Protein AF-A0A329J3R6-F1 (afdb_monomer_lite)

Sequence (98 aa):
MNRSVFEIAATGVDDLLAVQKSFDNSKVIFELIMKQISPDSTVYALVELGMLDVCQWESKVMDWCVVMDDELDCFTGLREAYQVKSFLRNSLRTGGAL

Radius of gyration: 17.78 Å; chains: 1; bounding box: 34×28×54 Å

Secondary structure (DSSP, 8-state):
-PPPHHHHHHHHHHHHHHHHHHHHHHHHHHHHHHTTS-TTSHHHHHHHHHHHHHHHHHHHHHHHHHHHHHHHHT-TTTHHHHHHHHHHHHHHHTT---

pLDDT: mean 82.55, std 16.63, range [38.03, 97.38]

Foldseek 3Di:
DDDDPLRVLLVVLVVLVVVLVVLVVLLVVLVVVCVVDDCPDPVNVVSVVVNVVSVVVSVVSVVVSVVSLVVSCPPPVCNVVSVVVVVVVVCVVVVNDD

Structure (mmCIF, N/CA/C/O backbone):
data_AF-A0A329J3R6-F1
#
_entry.id   AF-A0A329J3R6-F1
#
loop_
_atom_site.group_PDB
_atom_site.id
_atom_site.type_symbol
_atom_site.label_atom_id
_atom_site.label_alt_id
_atom_site.label_comp_id
_atom_site.label_asym_id
_atom_site.label_entity_id
_atom_site.label_seq_id
_atom_site.pdbx_PDB_ins_code
_atom_site.Cartn_x
_atom_site.Cartn_y
_atom_site.Cartn_z
_atom_site.occupancy
_atom_site.B_iso_or_equiv
_atom_site.auth_seq_id
_atom_site.auth_comp_id
_atom_site.auth_asym_id
_atom_site.auth_atom_id
_atom_site.pdbx_PDB_model_num
ATOM 1 N N . MET A 1 1 ? -3.306 7.428 -29.794 1.00 46.41 1 MET A N 1
ATOM 2 C CA . MET A 1 1 ? -1.893 7.305 -29.377 1.00 46.41 1 MET A CA 1
ATOM 3 C C . MET A 1 1 ? -1.789 6.051 -28.527 1.00 46.41 1 MET A C 1
ATOM 5 O O . MET A 1 1 ? -2.466 5.998 -27.510 1.00 46.41 1 MET A O 1
ATOM 9 N N . ASN A 1 2 ? -1.042 5.032 -28.963 1.00 75.50 2 ASN A N 1
ATOM 10 C CA . ASN A 1 2 ? -0.749 3.875 -28.112 1.00 75.50 2 ASN A CA 1
ATOM 11 C C . ASN A 1 2 ? 0.391 4.263 -27.172 1.00 75.50 2 ASN A C 1
ATOM 13 O O . ASN A 1 2 ? 1.423 4.735 -27.643 1.00 75.50 2 ASN A O 1
ATOM 17 N N . ARG A 1 3 ? 0.182 4.100 -25.864 1.00 73.06 3 ARG A N 1
ATOM 18 C CA . ARG A 1 3 ? 1.237 4.286 -24.863 1.00 73.06 3 ARG A CA 1
ATOM 19 C C . ARG A 1 3 ? 2.294 3.200 -25.052 1.00 73.06 3 ARG A C 1
ATOM 21 O O . ARG A 1 3 ? 1.951 2.048 -25.321 1.00 73.06 3 ARG A O 1
ATOM 28 N N . SER A 1 4 ? 3.561 3.561 -24.912 1.00 84.25 4 SER A N 1
ATOM 29 C CA . SER A 1 4 ? 4.652 2.590 -24.859 1.00 84.25 4 SER A CA 1
ATOM 30 C C . SER A 1 4 ? 4.579 1.761 -23.572 1.00 84.25 4 SER A C 1
ATOM 32 O O . SER A 1 4 ? 4.035 2.205 -22.560 1.00 84.25 4 SER A O 1
ATOM 34 N N . VAL A 1 5 ? 5.161 0.558 -23.590 1.00 82.25 5 VAL A N 1
ATOM 35 C CA . VAL A 1 5 ? 5.254 -0.309 -22.398 1.00 82.25 5 VAL A CA 1
ATOM 36 C C . VAL A 1 5 ? 5.940 0.422 -21.239 1.00 82.25 5 VAL A C 1
ATOM 38 O O . VAL A 1 5 ? 5.486 0.333 -20.103 1.00 82.25 5 VAL A O 1
ATOM 41 N N . PHE A 1 6 ? 6.965 1.221 -21.543 1.00 83.19 6 PHE A N 1
ATOM 42 C CA . PHE A 1 6 ? 7.654 2.060 -20.568 1.00 83.19 6 PHE A CA 1
ATOM 43 C C . PHE A 1 6 ? 6.721 3.098 -19.926 1.00 83.19 6 PHE A C 1
ATOM 45 O O . PHE A 1 6 ? 6.681 3.220 -18.708 1.00 83.19 6 PHE A O 1
ATOM 52 N N . GLU A 1 7 ? 5.925 3.822 -20.719 1.00 82.81 7 GLU A N 1
ATOM 53 C CA . GLU A 1 7 ? 4.976 4.812 -20.187 1.00 82.81 7 GLU A CA 1
ATOM 54 C C . GLU A 1 7 ? 3.869 4.176 -19.344 1.00 82.81 7 GLU A C 1
ATOM 56 O O . GLU A 1 7 ? 3.332 4.836 -18.455 1.00 82.81 7 GLU A O 1
ATOM 61 N N . ILE A 1 8 ? 3.488 2.932 -19.640 1.00 85.75 8 ILE A N 1
ATOM 62 C CA . ILE A 1 8 ? 2.519 2.176 -18.840 1.00 85.75 8 ILE A CA 1
ATOM 63 C C . ILE A 1 8 ? 3.152 1.779 -17.504 1.00 85.75 8 ILE A C 1
ATOM 65 O O . ILE A 1 8 ? 2.574 2.063 -16.460 1.00 85.75 8 ILE A O 1
ATOM 69 N N . ALA A 1 9 ? 4.348 1.187 -17.529 1.00 85.38 9 ALA A N 1
ATOM 70 C CA . ALA A 1 9 ? 5.060 0.767 -16.326 1.00 85.38 9 ALA A CA 1
ATOM 71 C C . ALA A 1 9 ? 5.425 1.957 -15.418 1.00 85.38 9 ALA A C 1
ATOM 73 O O . ALA A 1 9 ? 5.218 1.887 -14.210 1.00 85.38 9 ALA A O 1
ATOM 74 N N . ALA A 1 10 ? 5.862 3.084 -15.989 1.00 85.25 10 ALA A N 1
ATOM 75 C CA . ALA A 1 10 ? 6.162 4.295 -15.227 1.00 85.25 10 ALA A CA 1
ATOM 76 C C . ALA A 1 10 ? 4.933 4.842 -14.483 1.00 85.25 10 ALA A C 1
ATOM 78 O O . ALA A 1 10 ? 5.053 5.215 -13.319 1.00 85.25 10 ALA A O 1
ATOM 79 N N . THR A 1 11 ? 3.755 4.848 -15.121 1.00 88.94 11 THR A N 1
ATOM 80 C CA . THR A 1 11 ? 2.498 5.199 -14.438 1.00 88.94 11 THR A CA 1
ATOM 81 C C . THR A 1 11 ? 2.097 4.153 -13.407 1.00 88.94 11 THR A C 1
ATOM 83 O O . THR A 1 11 ? 1.630 4.532 -12.344 1.00 88.94 11 THR A O 1
ATOM 86 N N . GLY A 1 12 ? 2.342 2.867 -13.667 1.00 89.56 12 GLY A N 1
ATOM 87 C CA . GLY A 1 12 ? 2.121 1.812 -12.678 1.00 89.56 12 GLY A CA 1
ATOM 88 C C . GLY A 1 12 ? 2.885 2.061 -11.374 1.00 89.56 12 GLY A C 1
ATOM 89 O O . GLY A 1 12 ? 2.305 1.932 -10.303 1.00 89.56 12 GLY A O 1
ATOM 90 N N . VAL A 1 13 ? 4.147 2.501 -11.445 1.00 89.62 13 VAL A N 1
ATOM 91 C CA . VAL A 1 13 ? 4.920 2.886 -10.248 1.00 89.62 13 VAL A CA 1
ATOM 92 C C . VAL A 1 13 ? 4.278 4.065 -9.514 1.00 89.62 13 VAL A C 1
ATOM 94 O O . VAL A 1 13 ? 4.155 4.029 -8.291 1.00 89.62 13 VAL A O 1
ATOM 97 N N . ASP A 1 14 ? 3.845 5.098 -10.240 1.00 87.75 14 ASP A N 1
ATOM 98 C CA . ASP A 1 14 ? 3.198 6.270 -9.636 1.00 87.75 14 ASP A CA 1
ATOM 99 C C . ASP A 1 14 ? 1.872 5.890 -8.944 1.00 87.75 14 ASP A C 1
ATOM 101 O O . ASP A 1 14 ? 1.597 6.344 -7.830 1.00 87.75 14 ASP A O 1
ATOM 105 N N . ASP A 1 15 ? 1.088 5.002 -9.559 1.00 92.06 15 ASP A N 1
ATOM 106 C CA . ASP A 1 15 ? -0.159 4.481 -8.996 1.00 92.06 15 ASP A CA 1
ATOM 107 C C . ASP A 1 15 ? 0.103 3.649 -7.728 1.00 92.06 15 ASP A C 1
ATOM 109 O O . ASP A 1 15 ? -0.587 3.818 -6.720 1.00 92.06 15 ASP A O 1
ATOM 113 N N . LEU A 1 16 ? 1.133 2.793 -7.723 1.00 92.00 16 LEU A N 1
ATOM 114 C CA . LEU A 1 16 ? 1.513 2.016 -6.537 1.00 92.00 16 LEU A CA 1
ATOM 115 C C . LEU A 1 16 ? 1.972 2.922 -5.378 1.00 92.00 16 LEU A C 1
ATOM 117 O O . LEU A 1 16 ? 1.637 2.663 -4.221 1.00 92.00 16 LEU A O 1
ATOM 121 N N . LEU A 1 17 ? 2.669 4.026 -5.666 1.00 88.62 17 LEU A N 1
ATOM 122 C CA . LEU A 1 17 ? 3.022 5.036 -4.659 1.00 88.62 17 LEU A CA 1
ATOM 123 C C . LEU A 1 17 ? 1.791 5.790 -4.124 1.00 88.62 17 LEU A C 1
ATOM 125 O O . LEU A 1 17 ? 1.736 6.134 -2.942 1.00 88.62 17 LEU A O 1
ATOM 129 N N . ALA A 1 18 ? 0.769 6.024 -4.948 1.00 90.44 18 ALA A N 1
ATOM 130 C CA . ALA A 1 18 ? -0.497 6.582 -4.470 1.00 90.44 18 ALA A CA 1
ATOM 131 C C . ALA A 1 18 ? -1.253 5.599 -3.553 1.00 90.44 18 ALA A C 1
ATOM 133 O O . ALA A 1 18 ? -1.877 6.012 -2.568 1.00 90.44 18 ALA A O 1
ATOM 134 N N . VAL A 1 19 ? -1.159 4.294 -3.833 1.00 92.62 19 VAL A N 1
ATOM 135 C CA . VAL A 1 19 ? -1.683 3.237 -2.955 1.00 92.62 19 VAL A CA 1
ATOM 136 C C . VAL A 1 19 ? -0.943 3.218 -1.613 1.00 92.62 19 VAL A C 1
ATOM 138 O O . VAL A 1 19 ? -1.610 3.170 -0.583 1.00 92.62 19 VAL A O 1
ATOM 141 N N . GLN A 1 20 ? 0.389 3.372 -1.592 1.00 90.69 20 GLN A N 1
ATOM 142 C CA . GLN A 1 20 ? 1.169 3.518 -0.346 1.00 90.69 20 GLN A CA 1
ATOM 143 C C . GLN A 1 20 ? 0.613 4.626 0.554 1.00 90.69 20 GLN A C 1
ATOM 145 O O . GLN A 1 20 ? 0.244 4.385 1.700 1.00 90.69 20 GLN A O 1
ATOM 150 N N . LYS A 1 21 ? 0.412 5.821 -0.009 1.00 90.44 21 LYS A N 1
ATOM 151 C CA . LYS A 1 21 ? -0.173 6.951 0.727 1.00 90.44 21 LYS A CA 1
ATOM 152 C C . LYS A 1 21 ? -1.579 6.653 1.269 1.00 90.44 21 LYS A C 1
ATOM 154 O O . LYS A 1 21 ? -2.005 7.209 2.280 1.00 90.44 21 LYS A O 1
ATOM 159 N N . SER A 1 22 ? -2.334 5.796 0.587 1.00 94.06 22 SER A N 1
ATOM 160 C CA . SER A 1 22 ? -3.665 5.383 1.041 1.00 94.06 22 SER A CA 1
ATOM 161 C C . SER A 1 22 ? -3.597 4.427 2.237 1.00 94.06 22 SER A C 1
ATOM 163 O O . SER A 1 22 ? -4.478 4.480 3.102 1.00 94.06 22 SER A O 1
ATOM 165 N N . PHE A 1 23 ? -2.548 3.606 2.339 1.00 95.12 23 PHE A N 1
ATOM 166 C CA . PHE A 1 23 ? -2.290 2.797 3.530 1.00 95.12 23 PHE A CA 1
ATOM 167 C C . PHE A 1 23 ? -1.946 3.665 4.739 1.00 95.12 23 PHE A C 1
ATOM 169 O O . PHE A 1 23 ? -2.566 3.469 5.784 1.00 95.12 23 PHE A O 1
ATOM 176 N N . ASP A 1 24 ? -1.091 4.683 4.588 1.00 92.50 24 ASP A N 1
ATOM 177 C CA . ASP A 1 24 ? -0.796 5.648 5.663 1.00 92.50 24 ASP A CA 1
ATOM 178 C C . ASP A 1 24 ? -2.079 6.269 6.234 1.00 92.50 24 ASP A C 1
ATOM 180 O O . ASP A 1 24 ? -2.320 6.255 7.442 1.00 92.50 24 ASP A O 1
ATOM 184 N N . ASN A 1 25 ? -2.962 6.748 5.352 1.00 94.19 25 ASN A N 1
ATOM 185 C CA . ASN A 1 25 ? -4.250 7.312 5.756 1.00 94.19 25 ASN A CA 1
ATOM 186 C C . ASN A 1 25 ? -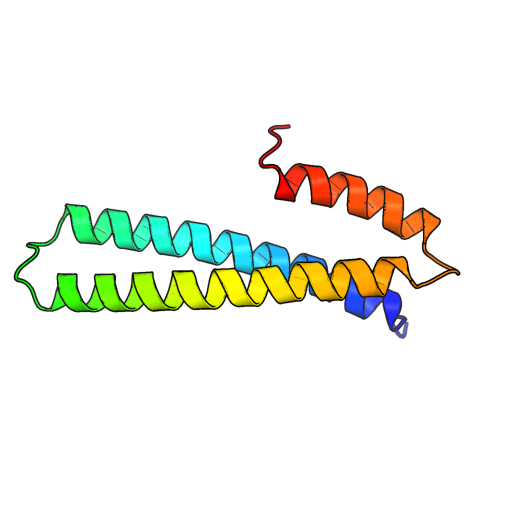5.130 6.284 6.486 1.00 94.19 25 ASN A C 1
ATOM 188 O O . ASN A 1 25 ? -5.785 6.619 7.474 1.00 94.19 25 ASN A O 1
ATOM 192 N N . SER A 1 26 ? -5.151 5.036 6.012 1.00 95.69 26 SER A N 1
ATOM 193 C CA . SER A 1 26 ? -5.946 3.960 6.616 1.00 95.69 26 SER A CA 1
ATOM 194 C C . SER A 1 26 ? -5.456 3.623 8.024 1.00 95.69 26 SER A C 1
ATOM 196 O O . SER A 1 26 ? -6.270 3.497 8.939 1.00 95.69 26 SER A O 1
ATOM 198 N N . LYS A 1 27 ? -4.135 3.564 8.228 1.00 96.38 27 LYS A N 1
ATOM 199 C CA . LYS A 1 27 ? -3.533 3.369 9.553 1.00 96.38 27 LYS A CA 1
ATOM 200 C C . LYS A 1 27 ? -3.907 4.495 10.507 1.00 96.38 27 LYS A C 1
ATOM 202 O O . LYS A 1 27 ? -4.376 4.223 11.606 1.00 96.38 27 LYS A O 1
ATOM 207 N N . VAL A 1 28 ? -3.808 5.753 10.070 1.00 96.62 28 VAL A N 1
ATOM 208 C CA . VAL A 1 28 ? -4.228 6.909 10.883 1.00 96.62 28 VAL A CA 1
ATOM 209 C C . VAL A 1 28 ? -5.700 6.794 11.293 1.00 96.62 28 VAL A C 1
ATOM 211 O O . VAL A 1 28 ? -6.041 7.038 12.450 1.00 96.62 28 VAL A O 1
ATOM 214 N N . ILE A 1 29 ? -6.585 6.384 10.378 1.00 96.06 29 ILE A N 1
ATOM 215 C CA . ILE A 1 29 ? -8.007 6.167 10.686 1.00 96.06 29 ILE A CA 1
ATOM 216 C C . ILE A 1 29 ? -8.176 5.063 11.735 1.00 96.06 29 ILE A C 1
ATOM 218 O O . ILE A 1 29 ? -8.892 5.263 12.718 1.00 96.06 29 ILE A O 1
ATOM 222 N N . PHE A 1 30 ? -7.513 3.919 11.567 1.00 96.88 30 PHE A N 1
ATOM 223 C CA . PHE A 1 30 ? -7.581 2.823 12.532 1.00 96.88 30 PHE A CA 1
ATOM 224 C C . PHE A 1 30 ? -7.057 3.230 13.912 1.00 96.88 30 PHE A C 1
ATOM 226 O O . PHE A 1 30 ? -7.724 2.963 14.911 1.00 96.88 30 PHE A O 1
ATOM 233 N N . GLU A 1 31 ? -5.939 3.954 13.987 1.00 96.38 31 GLU A N 1
ATOM 234 C CA . GLU A 1 31 ? -5.425 4.500 15.248 1.00 96.38 31 GLU A CA 1
ATOM 235 C C . GLU A 1 31 ? -6.428 5.441 15.925 1.00 96.38 31 GLU A C 1
ATOM 237 O O . GLU A 1 31 ? -6.602 5.401 17.145 1.00 96.38 31 GLU A O 1
ATOM 242 N N . LEU A 1 32 ? -7.100 6.301 15.153 1.00 96.69 32 LEU A N 1
ATOM 243 C CA . LEU A 1 32 ? -8.122 7.207 15.679 1.00 96.69 32 LEU A CA 1
ATOM 244 C C . LEU A 1 32 ? -9.330 6.445 16.230 1.00 96.69 32 LEU A C 1
ATOM 246 O O . LEU A 1 32 ? -9.837 6.817 17.288 1.00 96.69 32 LEU A O 1
ATOM 250 N N . ILE A 1 33 ? -9.767 5.380 15.553 1.00 95.00 33 ILE A N 1
ATOM 251 C CA . ILE A 1 33 ? -10.860 4.526 16.032 1.00 95.00 33 ILE A CA 1
ATOM 252 C C . ILE A 1 33 ? -10.438 3.805 17.318 1.00 95.00 33 ILE A C 1
ATOM 254 O O . ILE A 1 33 ? -11.165 3.851 18.308 1.00 95.00 33 ILE A O 1
ATOM 258 N N . MET A 1 34 ? -9.247 3.200 17.348 1.00 95.56 34 MET A N 1
ATOM 259 C CA . MET A 1 34 ? -8.734 2.498 18.532 1.00 95.56 34 MET A CA 1
ATOM 260 C C . MET A 1 34 ? -8.625 3.402 19.763 1.00 95.56 34 MET A C 1
ATOM 262 O O . MET A 1 34 ? -8.866 2.944 20.875 1.00 95.56 34 MET A O 1
ATOM 266 N N . LYS A 1 35 ? -8.317 4.694 19.586 1.00 95.88 35 LYS A N 1
ATOM 267 C CA . LYS A 1 35 ? -8.272 5.675 20.687 1.00 95.88 35 LYS A CA 1
ATOM 268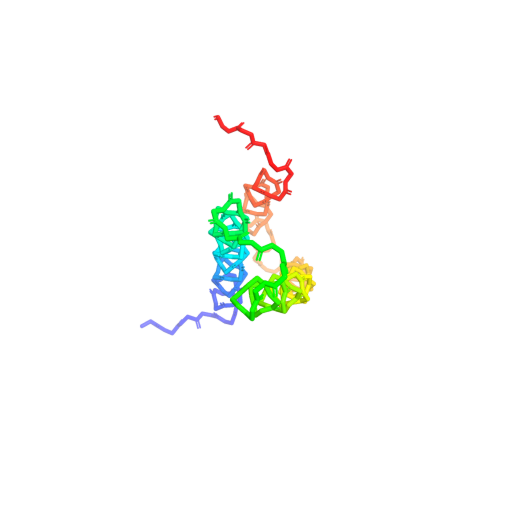 C C . LYS A 1 35 ? -9.640 5.959 21.320 1.00 95.88 35 LYS A C 1
ATOM 270 O O . LYS A 1 35 ? -9.685 6.490 22.426 1.00 95.88 35 LYS A O 1
ATOM 275 N N . GLN A 1 36 ? -10.739 5.655 20.630 1.00 95.62 36 GLN A N 1
ATOM 276 C CA . GLN A 1 36 ? -12.106 5.967 21.071 1.00 95.62 36 GLN A CA 1
ATOM 277 C C . GLN A 1 36 ? -12.880 4.741 21.566 1.00 95.62 36 GLN A C 1
ATOM 279 O O . GLN A 1 36 ? -13.961 4.880 22.137 1.00 95.62 36 GLN A O 1
ATOM 284 N N . ILE A 1 37 ? -12.350 3.542 21.333 1.00 95.25 37 ILE A N 1
ATOM 285 C CA . ILE A 1 37 ? -13.045 2.276 21.544 1.00 95.25 37 ILE A CA 1
ATOM 286 C C . ILE A 1 37 ? -12.336 1.481 22.648 1.00 95.25 37 ILE A C 1
ATOM 288 O O . ILE A 1 37 ? -11.112 1.479 22.735 1.00 95.25 37 ILE A O 1
ATOM 292 N N . SER A 1 38 ? -13.103 0.780 23.491 1.00 94.94 38 SER A N 1
ATOM 293 C CA . SER A 1 38 ? -12.526 -0.091 24.525 1.00 94.94 38 SER A CA 1
ATOM 294 C C . SER A 1 38 ? -11.715 -1.238 23.897 1.00 94.94 38 SER A C 1
ATOM 296 O O . SER A 1 38 ? -12.261 -1.908 23.008 1.00 94.94 38 SER A O 1
ATOM 298 N N . PRO A 1 39 ? -10.490 -1.526 24.383 1.00 94.31 39 PRO A N 1
ATOM 299 C CA . PRO A 1 39 ? -9.674 -2.657 23.929 1.00 94.31 39 PRO A CA 1
ATOM 300 C C . PRO A 1 39 ? -10.380 -4.017 23.991 1.00 94.31 39 PRO A C 1
ATOM 302 O O . PRO A 1 39 ? -10.154 -4.867 23.138 1.00 94.31 39 PRO A O 1
ATOM 305 N N . ASP A 1 40 ? -11.299 -4.201 24.942 1.00 96.25 40 ASP A N 1
ATOM 306 C CA . ASP A 1 40 ? -12.030 -5.464 25.124 1.00 96.25 40 ASP A CA 1
ATOM 307 C C . ASP A 1 40 ? -13.223 -5.627 24.162 1.00 96.25 40 ASP A C 1
ATOM 309 O O . ASP A 1 40 ? -13.954 -6.619 24.210 1.00 96.25 40 ASP A O 1
ATOM 313 N N . SER A 1 41 ? -13.485 -4.636 23.308 1.00 97.06 41 SER A N 1
ATOM 314 C CA . SER A 1 41 ? -14.618 -4.681 22.387 1.00 97.06 41 SER A CA 1
ATOM 315 C C . SER A 1 41 ? -14.291 -5.444 21.101 1.00 97.06 41 SER A C 1
ATOM 317 O O . SER A 1 41 ? -13.185 -5.381 20.567 1.00 97.06 41 SER A O 1
ATOM 319 N N . THR A 1 42 ? -15.308 -6.082 20.515 1.00 97.00 42 THR A N 1
ATOM 320 C CA . THR A 1 42 ? -15.194 -6.710 19.187 1.00 97.00 42 THR A CA 1
ATOM 321 C C . THR A 1 42 ? -14.757 -5.715 18.110 1.00 97.00 42 THR A C 1
ATOM 323 O O . THR A 1 42 ? -14.030 -6.084 17.194 1.00 97.00 42 THR A O 1
ATOM 326 N N . VAL A 1 43 ? -15.170 -4.447 18.220 1.00 95.31 43 VAL A N 1
ATOM 327 C CA . VAL A 1 43 ? -14.773 -3.395 17.274 1.00 95.31 43 VAL A CA 1
ATOM 328 C C . VAL A 1 43 ? -13.264 -3.165 17.326 1.00 95.31 43 VAL A C 1
ATOM 330 O O . VAL A 1 43 ? -12.643 -3.083 16.273 1.00 95.31 43 VAL A O 1
ATOM 333 N N . TYR A 1 44 ? -12.664 -3.125 18.518 1.00 97.38 44 TYR A N 1
ATOM 334 C CA . TYR A 1 44 ? -11.216 -2.968 18.661 1.00 97.38 44 TYR A CA 1
ATOM 335 C C . TYR A 1 44 ? -10.455 -4.114 17.986 1.00 97.38 44 TYR A C 1
ATOM 337 O O . TYR A 1 44 ? -9.581 -3.859 17.161 1.00 97.38 44 TYR A O 1
ATOM 345 N N . ALA A 1 45 ? -10.855 -5.363 18.248 1.00 97.31 45 ALA A N 1
ATOM 346 C CA . ALA A 1 45 ? -10.240 -6.540 17.633 1.00 97.31 45 ALA A CA 1
ATOM 347 C C . ALA A 1 45 ? -10.344 -6.532 16.093 1.00 97.31 45 ALA A C 1
ATOM 349 O O . ALA A 1 45 ? -9.403 -6.910 15.398 1.00 97.31 45 ALA A O 1
ATOM 350 N N . LEU A 1 46 ? -11.470 -6.068 15.537 1.00 97.31 46 LEU A N 1
ATOM 351 C CA . LEU A 1 46 ? -11.635 -5.933 14.084 1.00 97.31 46 LEU A CA 1
ATOM 352 C C . LEU A 1 46 ? -10.744 -4.834 13.494 1.00 97.31 46 LEU A C 1
ATOM 354 O O . LEU A 1 46 ? -10.199 -5.009 12.406 1.00 97.31 46 LEU A O 1
ATOM 358 N N . VAL A 1 47 ? -10.582 -3.714 14.201 1.00 97.25 47 VAL A N 1
ATOM 359 C CA . VAL A 1 47 ? -9.692 -2.626 13.773 1.00 97.25 47 VAL A CA 1
ATOM 360 C C . VAL A 1 47 ? -8.228 -3.065 13.849 1.00 97.25 47 VAL A C 1
ATOM 362 O O . VAL A 1 47 ? -7.455 -2.735 12.957 1.00 97.25 47 VAL A O 1
ATOM 365 N N . GLU A 1 48 ? -7.849 -3.859 14.853 1.00 97.19 48 GLU A N 1
ATOM 366 C CA . GLU A 1 48 ? -6.507 -4.447 14.967 1.00 97.19 48 GLU A CA 1
ATOM 367 C C . GLU A 1 48 ? -6.210 -5.412 13.819 1.00 97.19 48 GLU A C 1
ATOM 369 O O . GLU A 1 48 ? -5.152 -5.325 13.194 1.00 97.19 48 GLU A O 1
ATOM 374 N N . LEU A 1 49 ? -7.176 -6.264 13.468 1.00 97.38 49 LEU A N 1
ATOM 375 C CA . LEU A 1 49 ? -7.059 -7.141 12.307 1.00 97.38 49 LEU A CA 1
ATOM 376 C C . LEU A 1 49 ? -6.912 -6.341 11.003 1.00 97.38 49 LEU A C 1
ATOM 378 O O . LEU A 1 49 ? -6.056 -6.663 10.181 1.00 97.38 49 LEU A O 1
ATOM 382 N N . GLY A 1 50 ? -7.710 -5.283 10.827 1.00 96.75 50 GLY A N 1
ATOM 383 C CA . GLY A 1 50 ? -7.613 -4.393 9.668 1.00 96.75 50 GLY A CA 1
ATOM 384 C C . GLY A 1 50 ? -6.264 -3.674 9.586 1.00 96.75 50 GLY A C 1
ATOM 385 O O . GLY A 1 50 ? -5.680 -3.586 8.508 1.00 96.75 50 GLY A O 1
ATOM 386 N N . MET A 1 51 ? -5.733 -3.212 10.721 1.00 97.00 51 MET A N 1
ATOM 387 C CA . MET A 1 51 ? -4.400 -2.610 10.808 1.00 97.00 51 MET A CA 1
ATOM 388 C C . MET A 1 51 ? -3.314 -3.595 10.367 1.00 97.00 51 MET A C 1
ATOM 390 O O . MET A 1 51 ? -2.427 -3.238 9.593 1.00 97.00 51 MET A O 1
ATOM 394 N N . LEU A 1 52 ? -3.398 -4.841 10.836 1.00 96.81 52 LEU A N 1
ATOM 395 C CA . LEU A 1 52 ? -2.437 -5.883 10.494 1.00 96.81 52 LEU A CA 1
ATOM 396 C C . LEU A 1 52 ? -2.463 -6.214 8.994 1.00 96.81 52 LEU A C 1
ATOM 398 O O . LEU A 1 52 ? -1.398 -6.316 8.385 1.00 96.81 52 LEU A O 1
ATOM 402 N N . ASP A 1 53 ? -3.650 -6.320 8.392 1.00 96.75 53 ASP A N 1
ATOM 403 C CA . ASP A 1 53 ? -3.803 -6.547 6.948 1.00 96.75 53 ASP A CA 1
ATOM 404 C C . ASP A 1 53 ? -3.238 -5.374 6.126 1.00 96.75 53 ASP A C 1
ATOM 406 O O . ASP A 1 53 ? -2.454 -5.584 5.199 1.00 96.75 53 ASP A O 1
ATOM 410 N N . VAL A 1 54 ? -3.530 -4.127 6.521 1.00 96.38 54 VAL A N 1
ATOM 411 C CA . VAL A 1 54 ? -2.968 -2.931 5.869 1.00 96.38 54 VAL A CA 1
ATOM 412 C C . VAL A 1 54 ? -1.440 -2.924 5.922 1.00 96.38 54 VAL A C 1
ATOM 414 O O . VAL A 1 54 ? -0.809 -2.689 4.895 1.00 96.38 54 VAL A O 1
ATOM 417 N N . CYS A 1 55 ? -0.826 -3.225 7.070 1.00 94.25 55 CYS A N 1
ATOM 418 C CA . CYS A 1 55 ? 0.634 -3.303 7.189 1.00 94.25 55 CYS A CA 1
ATOM 419 C C . CYS A 1 55 ? 1.248 -4.377 6.272 1.00 94.25 55 CYS A C 1
ATOM 421 O O . CYS A 1 55 ? 2.310 -4.162 5.687 1.00 94.25 55 CYS A O 1
ATOM 423 N N . GLN A 1 56 ? 0.591 -5.531 6.119 1.00 94.50 56 GLN A N 1
ATOM 424 C CA . GLN A 1 56 ? 1.071 -6.591 5.227 1.00 94.50 56 GLN A CA 1
ATOM 425 C C . GLN A 1 56 ? 0.994 -6.177 3.754 1.00 94.50 56 GLN A C 1
ATOM 427 O O . GLN A 1 56 ? 1.953 -6.370 2.999 1.00 94.50 56 GLN A O 1
ATOM 432 N N . TRP A 1 57 ? -0.131 -5.591 3.339 1.00 96.19 57 TRP A N 1
ATOM 433 C CA . TRP A 1 57 ? -0.309 -5.122 1.966 1.00 96.19 57 TRP A CA 1
ATOM 434 C C . TRP A 1 57 ? 0.599 -3.953 1.619 1.00 96.19 57 TRP A C 1
ATOM 436 O O . TRP A 1 57 ? 1.144 -3.922 0.516 1.00 96.19 57 TRP A O 1
ATOM 446 N N . GLU A 1 58 ? 0.814 -3.034 2.554 1.00 94.56 58 GLU A N 1
ATOM 447 C CA . GLU A 1 58 ? 1.747 -1.929 2.388 1.00 94.56 58 GLU A CA 1
ATOM 448 C C . GLU A 1 58 ? 3.162 -2.435 2.099 1.00 94.56 58 GLU A C 1
ATOM 450 O O . GLU A 1 58 ? 3.748 -2.034 1.093 1.00 94.56 58 GLU A O 1
ATOM 455 N N . SER A 1 59 ? 3.688 -3.377 2.890 1.00 91.62 59 SER A N 1
ATOM 456 C CA . SER A 1 59 ? 5.013 -3.957 2.626 1.00 91.62 59 SER A CA 1
ATOM 457 C C . SER A 1 59 ? 5.093 -4.558 1.221 1.00 91.62 59 SER A C 1
ATOM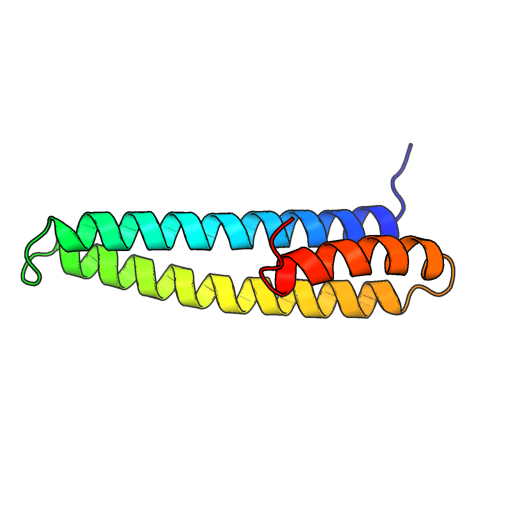 459 O O . SER A 1 59 ? 6.030 -4.290 0.474 1.00 91.62 59 SER A O 1
ATOM 461 N N . LYS A 1 60 ? 4.075 -5.326 0.821 1.00 94.81 60 LYS A N 1
ATOM 462 C CA . LYS A 1 60 ? 4.053 -6.005 -0.479 1.00 94.81 60 LYS A CA 1
ATOM 463 C C . LYS A 1 60 ? 3.964 -5.036 -1.660 1.00 94.81 60 LYS A C 1
ATOM 465 O O . LYS A 1 60 ? 4.620 -5.238 -2.678 1.00 94.81 60 LYS A O 1
ATOM 470 N N . VAL A 1 61 ? 3.152 -3.986 -1.540 1.00 92.94 61 VAL A N 1
ATOM 471 C CA . VAL A 1 61 ? 3.048 -2.936 -2.563 1.00 92.94 61 VAL A CA 1
ATOM 472 C C . VAL A 1 61 ? 4.354 -2.151 -2.651 1.00 92.94 61 VAL A C 1
ATOM 474 O O . VAL A 1 61 ? 4.750 -1.766 -3.747 1.00 92.94 61 VAL A O 1
ATOM 477 N N . MET A 1 62 ? 5.051 -1.946 -1.531 1.00 89.81 62 MET A N 1
ATOM 478 C CA . MET A 1 62 ? 6.347 -1.272 -1.532 1.00 89.81 62 MET A CA 1
ATOM 479 C C . MET A 1 62 ? 7.402 -2.103 -2.267 1.00 89.81 62 MET A C 1
ATOM 481 O O . MET A 1 62 ? 8.135 -1.556 -3.091 1.00 89.81 62 MET A O 1
ATOM 485 N N . ASP A 1 63 ? 7.424 -3.421 -2.055 1.00 91.06 63 ASP A N 1
ATOM 486 C CA . ASP A 1 63 ? 8.296 -4.329 -2.806 1.00 91.06 63 ASP A CA 1
ATOM 487 C C . ASP A 1 63 ? 8.014 -4.252 -4.314 1.00 91.06 63 ASP A C 1
ATOM 489 O O . ASP A 1 63 ? 8.940 -4.167 -5.119 1.00 91.06 63 ASP A O 1
ATOM 493 N N . TRP A 1 64 ? 6.739 -4.203 -4.720 1.00 92.94 64 TRP A N 1
ATOM 494 C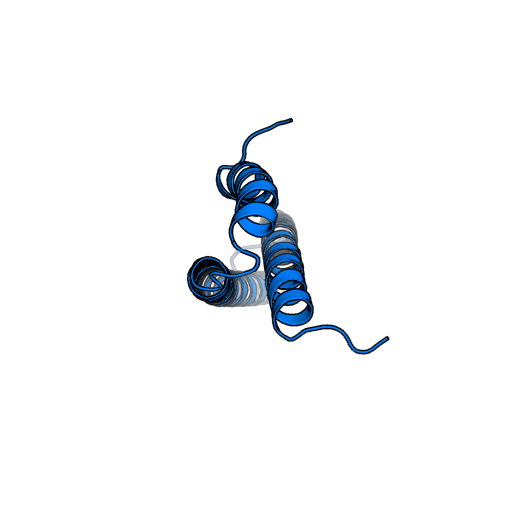 CA . TRP A 1 64 ? 6.371 -4.011 -6.127 1.00 92.94 64 TRP A CA 1
ATOM 495 C C . TRP A 1 64 ? 6.828 -2.663 -6.683 1.00 92.94 64 TRP A C 1
ATOM 497 O O . TRP A 1 64 ? 7.305 -2.621 -7.817 1.00 92.94 64 TRP A O 1
ATOM 507 N N . CYS A 1 65 ? 6.735 -1.581 -5.901 1.00 88.88 65 CYS A N 1
ATOM 508 C CA . CYS A 1 65 ? 7.296 -0.287 -6.288 1.00 88.88 65 CYS A CA 1
ATOM 509 C C . CYS A 1 65 ? 8.800 -0.392 -6.544 1.00 88.88 65 CYS A C 1
ATOM 511 O O . CYS A 1 65 ? 9.277 0.167 -7.521 1.00 88.88 65 CYS A O 1
ATOM 513 N N . VAL A 1 66 ? 9.556 -1.061 -5.664 1.00 85.88 66 VAL A N 1
ATOM 514 C CA . VAL A 1 66 ? 11.013 -1.233 -5.817 1.00 85.88 66 VAL A CA 1
ATOM 515 C C . VAL A 1 66 ? 11.329 -2.036 -7.071 1.00 85.88 66 VAL A C 1
ATOM 517 O O . VAL A 1 66 ? 12.051 -1.542 -7.928 1.00 85.88 66 VAL A O 1
ATOM 520 N N . VAL A 1 67 ? 10.713 -3.207 -7.231 1.00 89.19 67 VAL A N 1
ATOM 521 C CA . VAL A 1 67 ? 10.970 -4.081 -8.382 1.00 89.19 67 VAL A CA 1
ATOM 522 C C . VAL A 1 67 ? 10.623 -3.389 -9.700 1.00 89.19 67 VAL A C 1
ATOM 524 O O . VAL A 1 67 ? 11.409 -3.438 -10.637 1.00 89.19 67 VAL A O 1
ATOM 527 N N . MET A 1 68 ? 9.473 -2.713 -9.799 1.00 87.06 68 MET A N 1
ATOM 528 C CA . MET A 1 68 ? 9.113 -2.014 -11.039 1.00 87.06 68 MET A CA 1
ATOM 529 C C . MET A 1 68 ? 10.038 -0.831 -11.344 1.00 87.06 68 MET A C 1
ATOM 531 O O . MET A 1 68 ? 10.309 -0.568 -12.514 1.00 87.06 68 MET A O 1
ATOM 535 N N . ASP A 1 69 ? 10.507 -0.116 -10.321 1.00 83.69 69 ASP A N 1
ATOM 536 C CA . ASP A 1 69 ? 11.437 1.007 -10.474 1.00 83.69 69 ASP A CA 1
ATOM 537 C C . ASP A 1 69 ? 12.816 0.523 -10.960 1.00 83.69 69 ASP A C 1
ATOM 539 O O . ASP A 1 69 ? 13.356 1.088 -11.912 1.00 83.69 69 ASP A O 1
ATOM 543 N N . ASP A 1 70 ? 13.315 -0.587 -10.405 1.00 84.62 70 ASP A N 1
ATOM 544 C CA . ASP A 1 70 ? 14.562 -1.237 -10.830 1.00 84.62 70 ASP A CA 1
ATOM 545 C C . ASP A 1 70 ? 14.478 -1.750 -12.281 1.00 84.62 70 ASP A C 1
ATOM 547 O O . ASP A 1 70 ? 15.387 -1.533 -13.085 1.00 84.62 70 ASP A O 1
ATOM 551 N N . GLU A 1 71 ? 13.367 -2.393 -12.655 1.00 84.50 71 GLU A N 1
ATOM 552 C CA . GLU A 1 71 ? 13.141 -2.865 -14.029 1.00 84.50 71 GLU A CA 1
ATOM 553 C C . GLU A 1 71 ? 13.080 -1.696 -15.024 1.00 84.50 71 GLU A C 1
ATOM 555 O O . GLU A 1 71 ? 13.592 -1.787 -16.143 1.00 84.50 71 GLU A O 1
ATOM 560 N N . LEU A 1 72 ? 12.493 -0.564 -14.623 1.00 82.25 72 LEU A N 1
ATOM 561 C CA . LEU A 1 72 ? 12.448 0.651 -15.438 1.00 82.25 72 LEU A CA 1
ATOM 562 C C . LEU A 1 72 ? 13.834 1.288 -15.620 1.00 82.25 72 LEU A C 1
ATOM 564 O O . LEU A 1 72 ? 14.128 1.792 -16.709 1.00 82.25 72 LEU A O 1
ATOM 568 N N . ASP A 1 73 ? 14.714 1.200 -14.622 1.00 74.62 73 ASP A N 1
ATOM 569 C CA . ASP A 1 73 ? 16.106 1.659 -14.712 1.00 74.62 73 ASP A CA 1
ATOM 570 C C . ASP A 1 73 ? 16.945 0.867 -15.735 1.00 74.62 73 ASP A C 1
ATOM 572 O O . ASP A 1 73 ? 17.949 1.383 -16.255 1.00 74.62 73 ASP A O 1
ATOM 576 N N . CYS A 1 74 ? 16.529 -0.358 -16.073 1.00 78.06 74 CYS A N 1
ATOM 577 C CA . CYS A 1 74 ? 17.146 -1.188 -17.108 1.00 78.06 74 CYS A CA 1
ATOM 578 C C . CYS A 1 74 ? 16.740 -0.801 -18.546 1.00 78.06 74 CYS A C 1
ATOM 580 O O . CYS A 1 74 ? 17.371 -1.268 -19.500 1.00 78.06 74 CYS A O 1
ATOM 582 N N . PHE A 1 75 ? 15.746 0.078 -18.749 1.00 77.12 75 PHE A N 1
ATOM 583 C CA . PHE A 1 75 ? 15.343 0.539 -20.087 1.00 77.12 75 PHE A CA 1
ATOM 584 C C . PHE A 1 75 ? 16.343 1.552 -20.664 1.00 77.12 75 PHE A C 1
ATOM 586 O O . PHE A 1 75 ? 16.196 2.768 -20.546 1.00 77.12 75 PHE A O 1
ATOM 593 N N . THR A 1 76 ? 17.354 1.040 -21.366 1.00 65.19 76 THR A N 1
ATOM 594 C CA . THR A 1 76 ? 18.512 1.796 -21.880 1.00 65.19 76 THR A CA 1
ATOM 595 C C . THR A 1 76 ? 18.175 2.993 -22.779 1.00 65.19 76 THR A C 1
ATOM 597 O O . THR A 1 76 ? 18.925 3.963 -22.782 1.00 65.19 76 THR A O 1
ATOM 600 N N . GLY A 1 77 ? 17.055 2.969 -23.512 1.00 64.81 77 GLY A N 1
ATOM 601 C CA . GLY A 1 77 ? 16.663 4.043 -24.440 1.00 64.81 77 GLY A CA 1
ATOM 602 C C . GLY A 1 77 ? 15.931 5.239 -23.814 1.00 64.81 77 GLY A C 1
ATOM 603 O O . GLY A 1 77 ? 15.826 6.279 -24.455 1.00 64.81 77 GLY A O 1
ATOM 604 N N . LEU A 1 78 ? 15.410 5.104 -22.587 1.00 64.38 78 LEU A N 1
ATOM 605 C CA . LEU A 1 78 ? 14.619 6.139 -21.890 1.00 64.38 78 LEU A CA 1
ATOM 606 C C . LEU A 1 78 ? 15.123 6.414 -20.461 1.00 64.38 78 LEU A C 1
ATOM 608 O O . LEU A 1 78 ? 14.534 7.211 -19.729 1.00 64.38 78 LEU A O 1
ATOM 612 N N . ARG A 1 79 ? 16.245 5.786 -20.090 1.00 61.88 79 ARG A N 1
ATOM 613 C CA . ARG A 1 79 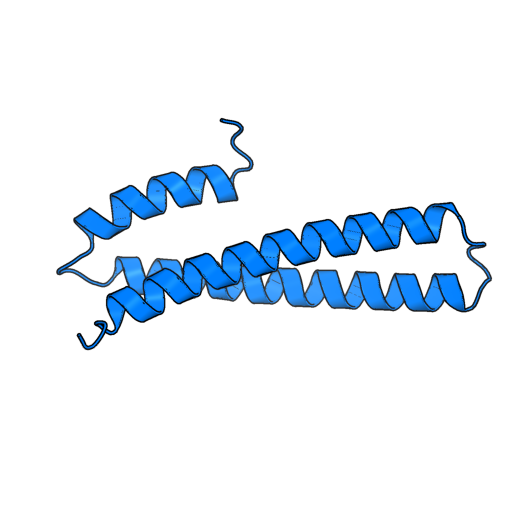? 16.878 5.825 -18.769 1.00 61.88 79 ARG A CA 1
ATOM 614 C C . ARG A 1 79 ? 17.169 7.237 -18.271 1.00 61.88 79 ARG A C 1
ATOM 616 O O . ARG A 1 79 ? 16.875 7.544 -17.125 1.00 61.88 79 ARG A O 1
ATOM 623 N N . GLU A 1 80 ? 17.695 8.115 -19.122 1.00 60.22 80 GLU A N 1
ATOM 624 C CA . GLU A 1 80 ? 18.036 9.491 -18.722 1.00 60.22 80 GLU A CA 1
ATOM 625 C C . GLU A 1 80 ? 16.787 10.314 -18.362 1.00 60.22 80 GLU A C 1
ATOM 627 O O . GLU A 1 80 ? 16.770 11.016 -17.352 1.00 60.22 80 GLU A O 1
ATOM 632 N N . ALA A 1 81 ? 15.697 10.170 -19.127 1.00 61.94 81 ALA A N 1
ATOM 633 C CA . ALA A 1 81 ? 14.416 10.813 -18.822 1.00 61.94 81 ALA A CA 1
ATOM 634 C C . ALA A 1 81 ? 13.736 10.204 -17.579 1.00 61.94 81 ALA A C 1
ATOM 636 O O . ALA A 1 81 ? 13.017 10.898 -16.855 1.00 61.94 81 ALA A O 1
ATOM 637 N N . TYR A 1 82 ? 13.975 8.915 -17.320 1.00 63.03 82 TYR A N 1
ATOM 638 C CA . TYR A 1 82 ? 13.488 8.212 -16.138 1.00 63.03 82 TYR A CA 1
ATOM 639 C C . TYR A 1 82 ? 14.219 8.626 -14.861 1.00 63.03 82 TYR A C 1
ATOM 641 O O . TYR A 1 82 ? 13.571 8.926 -13.863 1.00 63.03 82 TYR A O 1
ATOM 649 N N . GLN A 1 83 ? 15.550 8.718 -14.897 1.00 63.38 83 GLN A N 1
ATOM 650 C CA . GLN A 1 83 ? 16.385 9.060 -13.742 1.00 63.38 83 GLN A CA 1
ATOM 651 C C . GLN A 1 83 ? 16.042 10.436 -13.157 1.00 63.38 83 GLN A C 1
ATOM 653 O O . GLN A 1 83 ? 16.004 10.594 -11.938 1.00 63.38 83 GLN A O 1
ATOM 658 N N . VAL A 1 84 ? 15.687 11.413 -13.999 1.00 61.06 84 VAL A N 1
ATOM 659 C CA . VAL A 1 84 ? 15.208 12.732 -13.542 1.00 61.06 84 VAL A CA 1
ATOM 660 C C . VAL A 1 84 ? 13.885 12.618 -12.764 1.00 61.06 84 VAL A C 1
ATOM 662 O O . VAL A 1 84 ? 13.703 13.287 -11.747 1.00 61.06 84 VAL A O 1
ATOM 665 N N . LYS A 1 85 ? 12.968 11.739 -13.191 1.00 60.34 85 LYS A N 1
ATOM 666 C CA . LYS A 1 85 ? 11.708 11.456 -12.475 1.00 60.34 85 LYS A CA 1
ATOM 667 C C . LYS A 1 85 ? 11.909 10.567 -11.240 1.00 60.34 85 LYS A C 1
ATOM 669 O O . LYS A 1 85 ? 11.209 10.740 -10.245 1.00 60.34 85 LYS A O 1
ATOM 674 N N . SER A 1 86 ? 12.868 9.643 -11.277 1.00 62.31 86 SER A N 1
ATOM 675 C CA . SER A 1 86 ? 13.265 8.797 -10.144 1.00 62.31 86 SER A CA 1
ATOM 676 C C . SER A 1 86 ? 13.861 9.632 -9.002 1.00 62.31 86 SER A C 1
ATOM 678 O O . SER A 1 86 ? 13.502 9.421 -7.847 1.00 62.31 86 SER A O 1
ATOM 680 N N . PHE A 1 87 ? 14.635 10.682 -9.301 1.00 58.19 87 PHE A N 1
ATOM 681 C CA . PHE A 1 87 ? 15.153 11.606 -8.282 1.00 58.19 87 PHE A CA 1
ATOM 682 C C . PHE A 1 87 ? 14.034 12.308 -7.485 1.00 58.19 87 PHE A C 1
ATOM 684 O O . PHE A 1 87 ? 14.107 12.416 -6.261 1.00 58.19 87 PHE A O 1
ATOM 691 N N . LEU A 1 88 ? 12.952 12.714 -8.161 1.00 55.47 88 LEU A N 1
ATOM 692 C CA . LEU A 1 88 ? 11.742 13.260 -7.527 1.00 55.47 88 LEU A CA 1
ATOM 693 C C . LEU A 1 88 ? 11.000 12.207 -6.683 1.00 55.47 88 LEU A C 1
ATOM 695 O O . LEU A 1 88 ? 10.534 12.515 -5.586 1.00 55.47 88 LEU A O 1
ATOM 699 N N . ARG A 1 89 ? 10.935 10.951 -7.143 1.00 61.50 89 ARG A N 1
ATOM 700 C CA . ARG A 1 89 ? 10.353 9.840 -6.367 1.00 61.50 89 ARG A CA 1
ATOM 701 C C . ARG A 1 89 ? 11.199 9.431 -5.162 1.00 61.50 89 ARG A C 1
ATOM 703 O O . ARG A 1 89 ? 10.633 9.073 -4.134 1.00 61.50 89 ARG A O 1
ATOM 710 N N . ASN A 1 90 ? 12.520 9.574 -5.222 1.00 58.69 90 ASN A N 1
ATOM 711 C CA . ASN A 1 90 ? 13.407 9.366 -4.075 1.00 58.69 90 ASN A CA 1
ATOM 712 C C . ASN A 1 90 ? 13.210 10.419 -2.973 1.00 58.69 90 ASN A C 1
ATOM 714 O O . ASN A 1 90 ? 13.306 10.082 -1.792 1.00 58.69 90 ASN A O 1
ATOM 718 N N . SER A 1 91 ? 12.841 11.656 -3.325 1.00 54.34 91 SER A N 1
ATOM 719 C CA . SER A 1 91 ? 12.417 12.664 -2.339 1.00 54.34 91 SER A CA 1
ATOM 720 C C . SER A 1 91 ? 11.133 12.248 -1.611 1.00 54.34 91 SER A C 1
ATOM 722 O O . SER A 1 91 ? 11.009 12.461 -0.408 1.00 54.34 91 SER A O 1
ATOM 724 N N . LEU A 1 92 ? 10.196 11.608 -2.319 1.00 50.69 92 LEU A N 1
ATOM 725 C CA . LEU A 1 92 ? 8.948 11.092 -1.746 1.00 50.69 92 LEU A CA 1
ATOM 726 C C . LEU A 1 92 ? 9.169 9.813 -0.916 1.00 50.69 92 LEU A C 1
ATOM 728 O O . LEU A 1 92 ? 8.557 9.669 0.137 1.00 50.69 92 LEU A O 1
ATOM 732 N N . ARG A 1 93 ? 10.081 8.921 -1.333 1.00 50.88 93 ARG A N 1
ATOM 733 C CA . ARG A 1 93 ? 10.467 7.704 -0.586 1.00 50.88 93 ARG A CA 1
ATOM 734 C C . ARG A 1 93 ? 11.185 7.992 0.732 1.00 50.88 93 ARG A C 1
ATOM 736 O O . ARG A 1 93 ? 11.051 7.219 1.671 1.00 50.88 93 ARG A O 1
ATOM 743 N N . THR A 1 94 ? 11.969 9.065 0.806 1.00 52.19 94 THR A N 1
ATOM 744 C CA . THR A 1 94 ? 12.767 9.402 2.001 1.00 52.19 94 THR A CA 1
ATOM 745 C C . THR A 1 94 ? 12.045 10.332 2.979 1.00 52.19 94 THR A C 1
ATOM 747 O O . THR A 1 94 ? 12.634 10.741 3.976 1.00 52.19 94 THR A O 1
ATOM 750 N N . GLY A 1 95 ? 10.773 10.668 2.724 1.00 46.62 95 GLY A N 1
ATOM 751 C CA . GLY A 1 95 ? 10.026 11.620 3.551 1.00 46.62 95 GLY A CA 1
ATOM 752 C C . GLY A 1 95 ? 10.599 13.041 3.493 1.00 46.62 95 GLY A C 1
ATOM 753 O O . GLY A 1 95 ? 10.433 13.813 4.435 1.00 46.62 95 GLY A O 1
ATOM 754 N N . GLY A 1 96 ? 11.300 13.384 2.407 1.00 38.03 96 GLY A N 1
ATOM 755 C CA . GLY A 1 96 ? 11.862 14.711 2.199 1.00 38.03 96 GLY A CA 1
ATOM 756 C C . GLY A 1 96 ? 10.748 15.737 2.029 1.00 38.03 96 GLY A C 1
ATOM 757 O O . GLY A 1 96 ? 10.037 15.727 1.024 1.00 38.03 96 GLY A O 1
ATOM 758 N N . ALA A 1 97 ? 10.602 16.612 3.023 1.00 39.75 97 ALA A N 1
ATOM 759 C CA . ALA A 1 97 ? 9.788 17.812 2.926 1.00 39.75 97 ALA A CA 1
ATOM 760 C C . ALA A 1 97 ? 10.2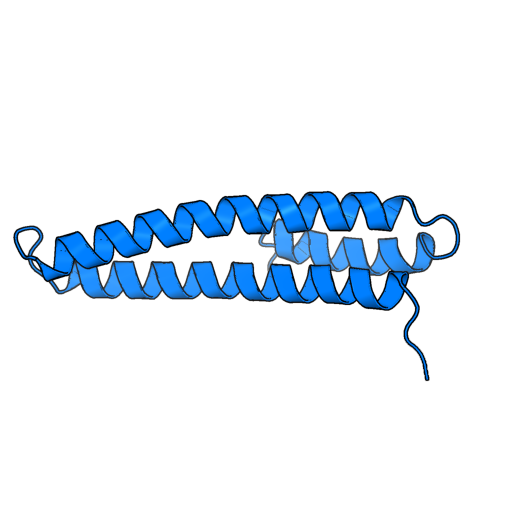89 18.685 1.763 1.00 39.75 97 ALA A C 1
ATOM 762 O O . ALA A 1 97 ? 11.485 18.978 1.680 1.00 39.75 97 ALA A O 1
ATOM 763 N N . LEU A 1 98 ? 9.369 19.090 0.886 1.00 39.50 98 LEU A N 1
ATOM 764 C CA . LEU A 1 98 ? 9.519 20.334 0.131 1.00 39.50 98 LEU A CA 1
ATOM 765 C C . LEU A 1 98 ? 9.207 21.511 1.057 1.00 39.50 98 LEU A C 1
ATOM 767 O O . LEU A 1 98 ? 8.217 21.397 1.817 1.00 39.50 98 LEU A O 1
#